Protein AF-A0A0N0PFT3-F1 (afdb_monomer_lite)

Organism: Papilio machaon (NCBI:txid76193)

pLDDT: mean 75.73, std 15.2, range [27.17, 92.19]

Sequence (166 aa):
MCEVKPHLAVVDYGLSVLEAACPVEWRAARRRLCCVALGPRGVALEELRALAREAPDRLRYAYVYTHAQPDFVRALANGSGIDISEMEHRIVVIWRREPTRIQYEWLNETWPTCTSDGYESAHYQQRLNDTKRALDNLIKRLLKPTEMMAYETHVQVYDVFPFITY

InterPro domains:
  IPR060272 DnaJ homolog subfamily C member 16, thioredoxin-like domain 3 [PF26968] (16-149)

Radius of gyration: 16.35 Å; chains: 1; bounding box: 49×45×38 Å

Foldseek 3Di:
DPPPPQLEAEDAQPDDPCRRWADADQQLLLWAKEKEWEADPDFCPVVQSVCSVVDDPSYGYYYYYCVGCVLVLVQVCVFVVHDSVVRHQKIKMWTHNDSFKIFIATQPQGQDGDDPDVVCPVVNVVSNVVSVVSVVVVVVQSSNSPDGGPTMGTRPPPPPPPPPDD

Structure (mmCIF, N/CA/C/O backbone):
data_AF-A0A0N0PFT3-F1
#
_entry.id   AF-A0A0N0PFT3-F1
#
loop_
_atom_site.group_PDB
_atom_site.id
_atom_site.type_symbol
_atom_site.label_atom_id
_atom_site.label_alt_id
_atom_site.label_comp_id
_atom_site.label_asym_id
_atom_site.label_entity_id
_atom_site.label_seq_id
_atom_site.pdbx_PDB_ins_code
_atom_site.Cartn_x
_atom_site.Cartn_y
_atom_site.Cartn_z
_atom_site.occupancy
_atom_site.B_iso_or_equiv
_atom_site.auth_seq_id
_atom_site.auth_comp_id
_atom_site.auth_asym_id
_atom_site.auth_atom_id
_atom_site.pdbx_PDB_model_num
ATOM 1 N N . MET A 1 1 ? 9.366 -19.527 21.390 1.00 29.66 1 MET A N 1
ATOM 2 C CA . MET A 1 1 ? 8.679 -19.719 20.097 1.00 29.66 1 MET A CA 1
ATOM 3 C C . MET A 1 1 ? 8.616 -18.367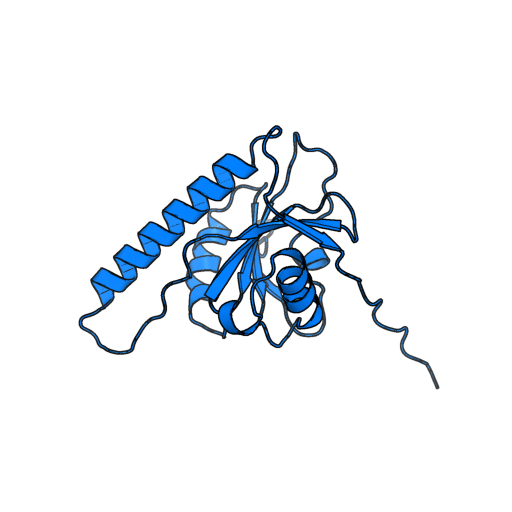 19.415 1.00 29.66 1 MET A C 1
ATOM 5 O O . MET A 1 1 ? 7.831 -17.530 19.833 1.00 29.66 1 MET A O 1
ATOM 9 N N . CYS A 1 2 ? 9.510 -18.105 18.462 1.00 27.17 2 CYS A N 1
ATOM 10 C CA . CYS A 1 2 ? 9.421 -16.905 17.636 1.00 27.17 2 CYS A CA 1
ATOM 11 C C . CYS A 1 2 ? 8.345 -17.182 16.593 1.00 27.17 2 CYS A C 1
ATOM 13 O O . CYS A 1 2 ? 8.569 -17.949 15.662 1.00 27.17 2 CYS A O 1
ATOM 15 N N . GLU A 1 3 ? 7.152 -16.644 16.811 1.00 28.05 3 GLU A N 1
ATOM 16 C CA . GLU A 1 3 ? 6.099 -16.646 15.808 1.00 28.05 3 GLU A CA 1
ATOM 17 C C . GLU A 1 3 ? 6.629 -15.839 14.619 1.00 28.05 3 GLU A C 1
ATOM 19 O O . GLU A 1 3 ? 6.774 -14.618 14.689 1.00 28.05 3 GLU A O 1
ATOM 24 N N . VAL A 1 4 ? 7.039 -16.540 13.561 1.00 37.88 4 VAL A N 1
ATOM 25 C CA . VAL A 1 4 ? 7.477 -15.923 12.311 1.00 37.88 4 VAL A CA 1
ATOM 26 C C . VAL A 1 4 ? 6.223 -15.320 11.692 1.00 37.88 4 VAL A C 1
ATOM 28 O O . VAL A 1 4 ? 5.527 -15.975 10.921 1.00 37.88 4 VAL A O 1
ATOM 31 N N . LYS A 1 5 ? 5.880 -14.089 12.088 1.00 44.16 5 LYS A N 1
ATOM 32 C CA . LYS A 1 5 ? 4.832 -13.323 11.416 1.00 44.16 5 LYS A CA 1
ATOM 33 C C . LYS A 1 5 ? 5.206 -13.299 9.930 1.00 44.16 5 LYS A C 1
ATOM 35 O O . LYS A 1 5 ? 6.316 -12.873 9.602 1.00 44.16 5 LYS A O 1
ATOM 40 N N . PRO A 1 6 ? 4.334 -13.733 9.008 1.00 52.66 6 PRO A N 1
ATOM 41 C CA . PRO A 1 6 ? 4.523 -13.408 7.607 1.00 52.66 6 PRO A CA 1
ATOM 42 C C . PRO A 1 6 ? 4.322 -11.896 7.497 1.00 52.66 6 PRO A C 1
ATOM 44 O O . PRO A 1 6 ? 3.205 -11.394 7.425 1.00 52.66 6 PRO A O 1
ATOM 47 N N . HIS A 1 7 ? 5.421 -11.153 7.608 1.00 65.06 7 HIS A N 1
ATOM 48 C CA . HIS A 1 7 ? 5.408 -9.695 7.648 1.00 65.06 7 HIS A CA 1
ATOM 49 C C . HIS A 1 7 ? 4.838 -9.093 6.350 1.00 65.06 7 HIS A C 1
ATOM 51 O O . HIS A 1 7 ? 4.262 -8.005 6.371 1.00 65.06 7 HIS A O 1
ATOM 57 N N . LEU A 1 8 ? 4.959 -9.828 5.238 1.00 74.00 8 LEU A N 1
ATOM 58 C CA . LEU A 1 8 ? 4.400 -9.491 3.936 1.00 74.00 8 LEU A CA 1
ATOM 59 C C . LEU A 1 8 ? 3.340 -10.521 3.529 1.00 74.00 8 LEU A C 1
ATOM 61 O O . LEU A 1 8 ? 3.655 -11.704 3.386 1.00 74.00 8 LEU A O 1
ATOM 65 N N . ALA A 1 9 ? 2.117 -10.062 3.268 1.00 76.00 9 ALA A N 1
ATOM 66 C CA . ALA A 1 9 ? 1.086 -10.876 2.630 1.00 76.00 9 ALA A CA 1
ATOM 67 C C . ALA A 1 9 ? 1.238 -10.802 1.102 1.00 76.00 9 ALA A C 1
ATOM 69 O O . ALA A 1 9 ? 1.091 -9.732 0.516 1.00 76.00 9 ALA A O 1
ATOM 70 N N . VAL A 1 10 ? 1.533 -11.922 0.443 1.00 73.75 10 VAL A N 1
ATOM 71 C CA . VAL A 1 10 ? 1.486 -12.008 -1.025 1.00 73.75 10 VAL A CA 1
ATOM 72 C C . VAL A 1 10 ? 0.139 -12.599 -1.400 1.00 73.75 10 VAL A C 1
ATOM 74 O O . VAL A 1 10 ? -0.159 -13.726 -1.012 1.00 73.75 10 VAL A O 1
ATOM 77 N N . VAL A 1 11 ? -0.683 -11.820 -2.094 1.00 69.25 11 VAL A N 1
ATOM 78 C CA . VAL A 1 11 ? -2.070 -12.185 -2.383 1.00 69.25 11 VAL A CA 1
ATOM 79 C C . VAL A 1 11 ? -2.188 -12.721 -3.806 1.00 69.25 11 VAL A C 1
ATOM 81 O O . VAL A 1 11 ? -1.719 -12.086 -4.752 1.00 69.25 11 VAL A O 1
ATOM 84 N N . ASP A 1 12 ? -2.827 -13.884 -3.927 1.00 63.16 12 ASP A N 1
ATOM 85 C CA . ASP A 1 12 ? -3.082 -14.617 -5.173 1.00 63.16 12 ASP A CA 1
ATOM 86 C C . ASP A 1 12 ? -4.597 -14.922 -5.322 1.00 63.16 12 ASP A C 1
ATOM 88 O O . ASP A 1 12 ? -5.398 -14.482 -4.492 1.00 63.16 12 ASP A O 1
ATOM 92 N N . TYR A 1 13 ? -4.999 -15.668 -6.358 1.00 52.78 13 TYR A N 1
ATOM 93 C CA . TYR A 1 13 ? -6.372 -15.947 -6.830 1.00 52.78 13 TYR A CA 1
ATOM 94 C C . TYR A 1 13 ? -7.390 -16.560 -5.831 1.00 52.78 13 TYR A C 1
ATOM 96 O O . TYR A 1 13 ? -8.470 -16.970 -6.246 1.00 52.78 13 TYR A O 1
ATOM 104 N N . GLY A 1 14 ? -7.114 -16.631 -4.526 1.00 48.72 14 GLY A N 1
ATOM 105 C CA . GLY A 1 14 ? -7.998 -17.295 -3.552 1.00 48.72 14 GLY A CA 1
ATOM 106 C C . GLY A 1 14 ? -8.147 -16.620 -2.190 1.00 48.72 14 GLY A C 1
ATOM 107 O O . GLY A 1 14 ? -8.882 -17.135 -1.354 1.00 48.72 14 GLY A O 1
ATOM 108 N N . LEU A 1 15 ? -7.471 -15.494 -1.935 1.00 57.81 15 LEU A N 1
ATOM 109 C CA . LEU A 1 15 ? -7.566 -14.785 -0.657 1.00 57.81 15 LEU A CA 1
ATOM 110 C C . LEU A 1 15 ? -7.810 -13.297 -0.902 1.00 57.81 15 LEU A C 1
ATOM 112 O O . LEU A 1 15 ? -7.082 -12.666 -1.660 1.00 57.81 15 LEU A O 1
ATOM 116 N N . SER A 1 16 ? -8.817 -12.717 -0.252 1.00 66.25 16 SER A N 1
ATOM 117 C CA . SER A 1 16 ? -9.063 -11.277 -0.346 1.00 66.25 16 SER A CA 1
ATOM 118 C C . SER A 1 16 ? -7.896 -10.505 0.271 1.00 66.25 16 SER A C 1
ATOM 120 O O . SER A 1 16 ? -7.513 -10.759 1.415 1.00 66.25 16 SER A O 1
ATOM 122 N N . VAL A 1 17 ? -7.360 -9.510 -0.449 1.00 67.31 17 VAL A N 1
ATOM 123 C CA . VAL A 1 17 ? -6.320 -8.589 0.061 1.00 67.31 17 VAL A CA 1
ATOM 124 C C . VAL A 1 17 ? -6.739 -7.986 1.399 1.00 67.31 17 VAL A C 1
ATOM 126 O O . VAL A 1 17 ? -5.930 -7.826 2.314 1.00 67.31 17 VAL A O 1
ATOM 129 N N . LEU A 1 18 ? -8.032 -7.690 1.529 1.00 68.62 18 LEU A N 1
ATOM 130 C CA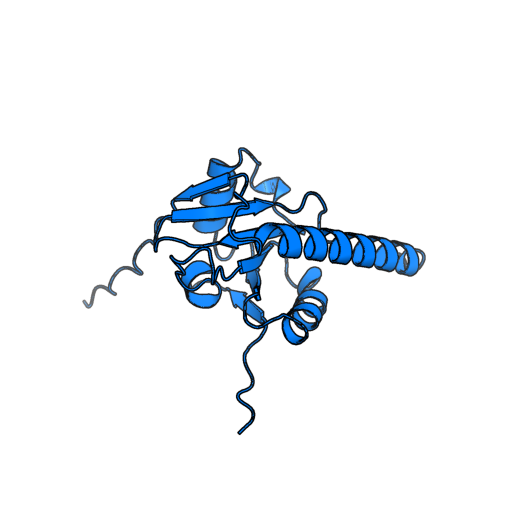 . LEU A 1 18 ? -8.595 -7.089 2.724 1.00 68.62 18 LEU A CA 1
ATOM 131 C C . LEU A 1 18 ? -8.594 -8.053 3.908 1.00 68.62 18 LEU A C 1
ATOM 133 O O . LEU A 1 18 ? -8.376 -7.618 5.031 1.00 68.62 18 LEU A O 1
ATOM 137 N N . GLU A 1 19 ? -8.811 -9.345 3.691 1.00 68.31 19 GLU A N 1
ATOM 138 C CA . GLU A 1 19 ? -8.797 -10.346 4.764 1.00 68.31 19 GLU A CA 1
ATOM 139 C C . GLU A 1 19 ? -7.377 -10.789 5.116 1.00 68.31 19 GLU A C 1
ATOM 141 O O . GLU A 1 19 ? -7.049 -10.931 6.294 1.00 68.31 19 GLU A O 1
ATOM 146 N N . ALA A 1 20 ? -6.511 -10.918 4.108 1.00 68.25 20 ALA A N 1
ATOM 147 C CA . ALA A 1 20 ? -5.114 -11.299 4.274 1.00 68.25 20 ALA A CA 1
ATOM 148 C C . ALA A 1 20 ? -4.300 -10.232 5.015 1.00 68.25 20 ALA A C 1
ATOM 150 O O . ALA A 1 20 ? -3.528 -10.531 5.929 1.00 68.25 20 ALA A O 1
ATOM 151 N N . ALA A 1 21 ? -4.443 -8.975 4.589 1.00 68.19 21 ALA A N 1
ATOM 152 C CA . ALA A 1 21 ? -3.536 -7.904 4.974 1.00 68.19 21 ALA A CA 1
ATOM 153 C C . ALA A 1 21 ? -4.173 -6.884 5.921 1.00 68.19 21 ALA A C 1
ATOM 155 O O . ALA A 1 21 ? -3.472 -6.357 6.788 1.00 68.19 21 ALA A O 1
ATOM 156 N N . CYS A 1 22 ? -5.482 -6.630 5.800 1.00 75.00 22 CYS A N 1
ATOM 157 C CA . CYS A 1 22 ? -6.143 -5.472 6.408 1.00 75.00 22 CYS A CA 1
ATOM 158 C C . CYS A 1 22 ? -7.268 -5.820 7.381 1.00 75.00 22 CYS A C 1
ATOM 160 O O . CYS A 1 22 ? -8.449 -5.736 7.023 1.00 75.00 22 CYS A O 1
ATOM 162 N N . PRO A 1 23 ? -6.937 -6.131 8.650 1.00 75.44 23 PRO A N 1
ATOM 163 C CA . PRO A 1 23 ? -7.963 -6.344 9.656 1.00 75.44 23 PRO A CA 1
ATOM 164 C C . PRO A 1 23 ? -8.815 -5.082 9.822 1.00 75.44 23 PRO A C 1
ATOM 166 O O . PRO A 1 23 ? -8.309 -3.959 9.763 1.00 75.44 23 PRO A O 1
ATOM 169 N N . VAL A 1 24 ? -10.111 -5.284 10.051 1.00 77.56 24 VAL A N 1
ATOM 170 C CA . VAL A 1 24 ? -11.043 -4.195 10.351 1.00 77.56 24 VAL A CA 1
ATOM 171 C C . VAL A 1 24 ? -10.640 -3.564 11.684 1.00 77.56 24 VAL A C 1
ATOM 173 O O . VAL A 1 24 ? -10.559 -4.248 12.703 1.00 77.56 24 VAL A O 1
ATOM 176 N N . GLU A 1 25 ? -10.380 -2.258 11.685 1.00 77.69 25 GLU A N 1
ATOM 177 C CA . GLU A 1 25 ? -10.018 -1.503 12.885 1.00 77.69 25 GLU A CA 1
ATOM 178 C C . GLU A 1 25 ? -10.808 -0.195 12.925 1.00 77.69 25 GLU A C 1
ATOM 180 O O . GLU A 1 25 ? -10.423 0.820 12.338 1.00 77.69 25 GLU A O 1
ATOM 185 N N . TRP A 1 26 ? -11.921 -0.227 13.656 1.00 67.75 26 TRP A N 1
ATOM 186 C CA . TRP A 1 26 ? -12.830 0.908 13.820 1.00 67.75 26 TRP A CA 1
ATOM 187 C C . TRP A 1 26 ? -12.200 2.071 14.604 1.00 67.75 26 TRP A C 1
ATOM 189 O O . TRP A 1 26 ? -12.520 3.240 14.384 1.00 67.75 26 TRP A O 1
ATOM 199 N N . ARG A 1 27 ? -11.288 1.782 15.545 1.00 71.75 27 ARG A N 1
ATOM 200 C CA . ARG A 1 27 ? -10.739 2.805 16.445 1.00 71.75 27 ARG A CA 1
ATOM 201 C C . ARG A 1 27 ? -9.615 3.584 15.766 1.00 71.75 27 ARG A C 1
ATOM 203 O O . ARG A 1 27 ? -8.486 3.109 15.692 1.00 71.75 27 ARG A O 1
ATOM 210 N N . ALA A 1 28 ? -9.876 4.843 15.407 1.00 71.25 28 ALA A N 1
ATOM 211 C CA . ALA A 1 28 ? -8.865 5.753 14.850 1.00 71.25 28 ALA A CA 1
ATOM 212 C C . ALA A 1 28 ? -7.612 5.900 15.743 1.00 71.25 28 ALA A C 1
ATOM 214 O O . ALA A 1 28 ? -6.490 5.954 15.245 1.00 71.25 28 ALA A O 1
ATOM 215 N N . ALA A 1 29 ? -7.772 5.867 17.073 1.00 72.56 29 ALA A N 1
ATOM 216 C CA . ALA A 1 29 ? -6.652 5.903 18.022 1.00 72.56 29 ALA A CA 1
ATOM 217 C C . ALA A 1 29 ? -5.715 4.679 17.929 1.00 72.56 29 ALA A C 1
ATOM 219 O O . ALA A 1 29 ? -4.552 4.757 18.318 1.00 72.56 29 ALA A O 1
ATOM 220 N N . ARG A 1 30 ? -6.210 3.547 17.410 1.00 76.75 30 ARG A N 1
ATOM 221 C CA . ARG A 1 30 ? -5.447 2.309 17.184 1.00 76.75 30 ARG A CA 1
ATOM 222 C C . ARG A 1 30 ? -5.321 1.969 15.703 1.00 76.75 30 ARG A C 1
ATOM 224 O O . ARG A 1 30 ? -5.018 0.826 15.380 1.00 76.75 30 ARG A O 1
ATOM 231 N N . ARG A 1 31 ? -5.512 2.959 14.822 1.00 80.81 31 ARG A N 1
ATOM 232 C CA . ARG A 1 31 ? -5.503 2.796 13.365 1.00 80.81 31 ARG A CA 1
ATOM 233 C C . ARG A 1 31 ? -4.349 1.902 12.927 1.00 80.81 31 ARG A C 1
ATOM 235 O O . ARG A 1 31 ? -3.190 2.198 13.246 1.00 80.81 31 ARG A O 1
ATOM 242 N N . ARG A 1 32 ? -4.709 0.817 12.240 1.00 85.94 32 ARG A N 1
ATOM 243 C CA . ARG A 1 32 ? -3.800 -0.118 11.584 1.00 85.94 32 ARG A CA 1
ATOM 244 C C . ARG A 1 32 ? -3.855 0.157 10.091 1.00 85.94 32 ARG A C 1
ATOM 246 O O . ARG A 1 32 ? -4.945 0.216 9.525 1.00 85.94 32 ARG A O 1
ATOM 253 N N . LEU A 1 33 ? -2.697 0.372 9.490 1.00 88.06 33 LEU A N 1
ATOM 254 C CA . LEU A 1 33 ? -2.567 0.657 8.068 1.00 88.06 33 LEU A CA 1
ATOM 255 C C . LEU A 1 33 ? -2.055 -0.575 7.333 1.00 88.06 33 LEU A C 1
ATOM 257 O O . LEU A 1 33 ? -1.285 -1.365 7.884 1.00 88.06 33 LEU A O 1
ATOM 261 N N . CYS A 1 34 ? -2.440 -0.684 6.070 1.00 88.62 34 CYS A N 1
ATOM 262 C CA . CYS A 1 34 ? -1.846 -1.622 5.136 1.00 88.62 34 CYS A CA 1
ATOM 263 C C . CYS A 1 34 ? -1.216 -0.878 3.979 1.00 88.62 34 CYS A C 1
ATOM 265 O O . CYS A 1 34 ? -1.903 -0.124 3.299 1.00 88.62 34 CYS A O 1
ATOM 267 N N . CYS A 1 35 ? 0.048 -1.141 3.703 1.00 89.50 35 CYS A N 1
ATOM 268 C CA . CYS A 1 35 ? 0.682 -0.725 2.466 1.00 89.50 35 CYS A CA 1
ATOM 269 C C . CYS A 1 35 ? 0.566 -1.858 1.459 1.00 89.50 35 CYS A C 1
ATOM 271 O O . CYS A 1 35 ? 1.113 -2.935 1.678 1.00 89.50 35 CYS A O 1
ATOM 273 N N . VAL A 1 36 ? -0.146 -1.617 0.367 1.00 88.56 36 VAL A N 1
ATOM 274 C CA . VAL A 1 36 ? -0.346 -2.581 -0.708 1.00 88.56 36 VAL A CA 1
ATOM 275 C C . VAL A 1 36 ? 0.386 -2.081 -1.944 1.00 88.56 36 VAL A C 1
ATOM 277 O O . VAL A 1 36 ? 0.067 -1.012 -2.457 1.00 88.56 36 VAL A O 1
ATOM 280 N N . ALA A 1 37 ? 1.372 -2.836 -2.420 1.00 87.81 37 ALA A N 1
ATOM 281 C CA . ALA A 1 37 ? 1.991 -2.575 -3.715 1.00 87.81 37 ALA A CA 1
ATOM 282 C C . ALA A 1 37 ? 1.305 -3.405 -4.803 1.00 87.81 37 ALA A C 1
ATOM 284 O O . ALA A 1 37 ? 1.077 -4.606 -4.626 1.00 87.81 37 ALA A O 1
ATOM 285 N N . LEU A 1 38 ? 0.999 -2.751 -5.921 1.00 85.38 38 LEU A N 1
ATOM 286 C CA . LEU A 1 38 ? 0.410 -3.350 -7.111 1.00 85.38 38 LEU A CA 1
ATOM 287 C C . LEU A 1 38 ? 1.495 -3.504 -8.177 1.00 85.38 38 LEU A C 1
ATOM 289 O O . LEU A 1 38 ? 2.216 -2.551 -8.468 1.00 85.38 38 LEU A O 1
ATOM 293 N N . GLY A 1 39 ? 1.622 -4.679 -8.791 1.00 79.50 39 GLY A N 1
ATOM 294 C CA . GLY A 1 39 ? 2.522 -4.824 -9.935 1.00 79.50 39 GLY A CA 1
ATOM 295 C C . GLY A 1 39 ? 2.786 -6.258 -10.395 1.00 79.50 39 GLY A C 1
ATOM 296 O O . GLY A 1 39 ? 2.195 -7.206 -9.869 1.00 79.50 3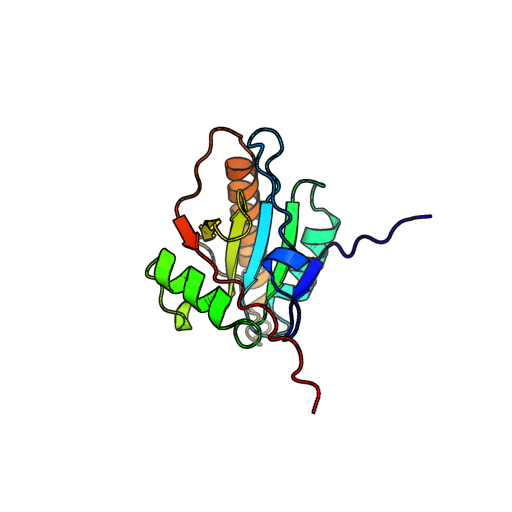9 GLY A O 1
ATOM 297 N N . PRO A 1 40 ? 3.681 -6.416 -11.387 1.00 71.94 40 PRO A N 1
ATOM 298 C CA . PRO A 1 40 ? 4.163 -7.708 -11.857 1.00 71.94 40 PRO A CA 1
ATOM 299 C C . PRO A 1 40 ? 5.278 -8.272 -10.965 1.00 71.94 40 PRO A C 1
ATOM 301 O O . PRO A 1 40 ? 6.060 -7.539 -10.346 1.00 71.94 40 PRO A O 1
ATOM 304 N N . ARG A 1 41 ? 5.370 -9.608 -10.923 1.00 66.12 41 ARG A N 1
ATOM 305 C CA . ARG A 1 41 ? 6.286 -10.362 -10.053 1.00 66.12 41 ARG A CA 1
ATOM 306 C C . ARG A 1 41 ? 7.730 -9.874 -10.178 1.00 66.12 41 ARG A C 1
ATOM 308 O O . ARG A 1 41 ? 8.279 -9.827 -11.269 1.00 66.12 41 ARG A O 1
ATOM 315 N N . GLY A 1 42 ? 8.362 -9.606 -9.035 1.00 64.44 42 GLY A N 1
ATOM 316 C CA . GLY A 1 42 ? 9.817 -9.457 -8.922 1.00 64.44 42 GLY A CA 1
ATOM 317 C C . GLY A 1 42 ? 10.340 -8.035 -8.724 1.00 64.44 42 GLY A C 1
ATOM 318 O O . GLY A 1 42 ? 11.374 -7.891 -8.086 1.00 64.44 42 GLY A O 1
ATOM 319 N N . VAL A 1 43 ? 9.634 -6.988 -9.163 1.00 64.81 43 VAL A N 1
ATOM 320 C CA . VAL A 1 43 ? 10.207 -5.623 -9.141 1.00 64.81 43 VAL A CA 1
ATOM 321 C C . VAL A 1 43 ? 10.221 -5.005 -7.736 1.00 64.81 43 VAL A C 1
ATOM 323 O O . VAL A 1 43 ? 11.223 -4.442 -7.310 1.00 64.81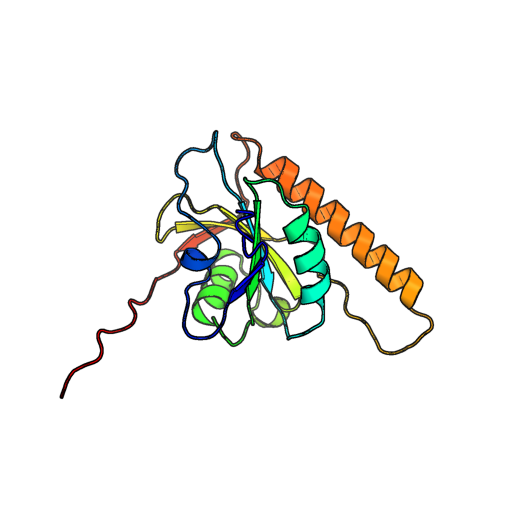 43 VAL A O 1
ATOM 326 N N . ALA A 1 44 ? 9.126 -5.140 -6.986 1.00 73.19 44 ALA A N 1
ATOM 327 C CA . ALA A 1 44 ? 8.979 -4.504 -5.671 1.00 73.19 44 ALA A CA 1
ATOM 328 C C . ALA A 1 44 ? 9.000 -5.490 -4.495 1.00 73.19 44 ALA A C 1
ATOM 330 O O . ALA A 1 44 ? 9.032 -5.084 -3.337 1.00 73.19 44 ALA A O 1
ATOM 331 N N . LEU A 1 45 ? 8.959 -6.797 -4.773 1.00 78.44 45 LEU A N 1
ATOM 332 C CA . LEU A 1 45 ? 8.629 -7.803 -3.766 1.00 78.44 45 LEU A CA 1
ATOM 333 C C . LEU A 1 45 ? 9.709 -7.954 -2.686 1.00 78.44 45 LEU A C 1
ATOM 335 O O . LEU A 1 45 ? 9.374 -7.981 -1.505 1.00 78.44 45 LEU A O 1
ATOM 339 N N . GLU A 1 46 ? 10.985 -8.058 -3.068 1.00 79.19 46 GLU A N 1
ATOM 340 C CA . GLU A 1 46 ? 12.083 -8.245 -2.104 1.00 79.19 46 GLU A CA 1
ATOM 341 C C . GLU A 1 46 ? 12.270 -7.022 -1.204 1.00 79.19 46 GLU A C 1
ATOM 343 O O . GLU A 1 46 ? 12.412 -7.138 0.012 1.00 79.19 46 GLU A O 1
ATOM 348 N N . GLU A 1 47 ? 12.172 -5.831 -1.781 1.00 82.25 47 GLU A N 1
ATOM 349 C CA . GLU A 1 47 ? 12.257 -4.588 -1.027 1.00 82.25 47 GLU A CA 1
ATOM 350 C C . GLU A 1 47 ? 11.052 -4.393 -0.098 1.00 82.25 47 GLU A C 1
ATOM 352 O O . GLU A 1 47 ? 11.217 -3.986 1.053 1.00 82.25 47 GLU A O 1
ATOM 357 N N . LEU A 1 48 ? 9.841 -4.752 -0.544 1.00 82.50 48 LEU A N 1
ATOM 358 C CA . LEU A 1 48 ? 8.674 -4.785 0.337 1.00 82.50 48 LEU A CA 1
ATOM 359 C C . LEU A 1 48 ? 8.855 -5.793 1.471 1.00 82.50 48 LEU A C 1
ATOM 361 O O . LEU A 1 48 ? 8.441 -5.506 2.589 1.00 82.50 48 LEU A O 1
ATOM 365 N N . ARG A 1 49 ? 9.475 -6.957 1.227 1.00 83.75 49 ARG A N 1
ATOM 366 C CA . ARG A 1 49 ? 9.784 -7.921 2.299 1.00 83.75 49 ARG A CA 1
ATOM 367 C C . ARG A 1 49 ? 10.725 -7.317 3.332 1.00 83.75 49 ARG A C 1
ATOM 369 O O . ARG A 1 49 ? 10.518 -7.550 4.521 1.00 83.75 49 ARG A O 1
ATOM 376 N N . ALA A 1 50 ? 11.732 -6.561 2.899 1.00 84.69 50 ALA A N 1
ATOM 377 C CA . ALA A 1 50 ? 12.634 -5.861 3.808 1.00 84.69 50 ALA A CA 1
ATOM 378 C C . ALA A 1 50 ? 11.872 -4.826 4.653 1.00 84.69 50 ALA A C 1
ATOM 380 O O . ALA A 1 50 ? 11.915 -4.893 5.880 1.00 84.69 50 ALA A O 1
ATOM 381 N N . LEU A 1 51 ? 11.074 -3.962 4.012 1.00 85.69 51 LEU A N 1
ATOM 382 C CA . LEU A 1 51 ? 10.233 -2.975 4.704 1.00 85.69 51 LEU A CA 1
ATOM 383 C C . LEU A 1 51 ? 9.241 -3.621 5.675 1.00 85.69 51 LEU A C 1
ATOM 385 O O . LEU A 1 51 ? 8.991 -3.106 6.761 1.00 85.69 51 LEU A O 1
ATOM 389 N N . ALA A 1 52 ? 8.689 -4.769 5.298 1.00 85.88 52 ALA A N 1
ATOM 390 C CA . ALA A 1 52 ? 7.738 -5.503 6.107 1.00 85.88 52 ALA A CA 1
ATOM 391 C C . ALA A 1 52 ? 8.352 -6.038 7.408 1.00 85.88 52 ALA A C 1
ATOM 393 O O . ALA A 1 52 ? 7.692 -6.033 8.449 1.00 85.88 52 ALA A O 1
ATOM 394 N N . ARG A 1 53 ? 9.611 -6.490 7.365 1.00 83.94 53 ARG A N 1
ATOM 395 C CA . ARG A 1 53 ? 10.331 -6.981 8.553 1.00 83.94 53 ARG A CA 1
ATOM 396 C C . ARG A 1 53 ? 10.574 -5.876 9.575 1.00 83.94 53 ARG A C 1
ATOM 398 O O . ARG A 1 53 ? 10.505 -6.138 10.770 1.00 83.94 53 ARG A O 1
ATOM 405 N N . GLU A 1 54 ? 10.826 -4.661 9.103 1.00 84.81 54 GLU A N 1
ATOM 406 C CA . GLU A 1 54 ? 11.070 -3.481 9.941 1.00 84.81 54 GLU A CA 1
ATOM 407 C C . GLU A 1 54 ? 9.780 -2.717 10.285 1.00 84.81 54 GLU A C 1
ATOM 409 O O . GLU A 1 54 ? 9.809 -1.707 10.991 1.00 84.81 54 GLU A O 1
ATOM 414 N N . ALA A 1 55 ? 8.631 -3.191 9.798 1.00 83.31 55 ALA A N 1
ATOM 415 C CA . ALA A 1 55 ? 7.357 -2.520 9.975 1.00 83.31 55 ALA A CA 1
ATOM 416 C C . ALA A 1 55 ? 6.921 -2.504 11.452 1.00 83.31 55 ALA A C 1
ATOM 418 O O . ALA A 1 55 ? 7.003 -3.528 12.139 1.00 83.31 55 ALA A O 1
ATOM 419 N N . PRO A 1 56 ? 6.371 -1.381 11.948 1.00 84.06 56 PRO A N 1
ATOM 420 C CA . PRO A 1 56 ? 5.738 -1.356 13.260 1.00 84.06 56 PRO A CA 1
ATOM 421 C C . PRO A 1 56 ? 4.484 -2.242 13.269 1.00 84.06 56 PRO A C 1
ATOM 423 O O . PRO A 1 56 ? 3.811 -2.377 12.255 1.00 84.06 56 PRO A O 1
ATOM 426 N N . ASP A 1 57 ? 4.071 -2.751 14.435 1.00 82.44 57 ASP A N 1
ATOM 427 C CA . ASP A 1 57 ? 2.900 -3.648 14.568 1.00 82.44 57 ASP A CA 1
ATOM 428 C C . ASP A 1 57 ? 1.577 -3.082 14.009 1.00 82.44 57 ASP A C 1
ATOM 430 O O . ASP A 1 57 ? 0.637 -3.822 13.708 1.00 82.44 57 ASP A O 1
ATOM 434 N N . ARG A 1 58 ? 1.485 -1.752 13.898 1.00 85.38 58 ARG A N 1
ATOM 435 C CA . ARG A 1 58 ? 0.328 -1.027 13.354 1.00 85.38 58 ARG A CA 1
ATOM 436 C C . ARG A 1 58 ? 0.360 -0.890 11.830 1.00 85.38 58 ARG A C 1
ATOM 438 O O . ARG A 1 58 ? -0.560 -0.297 11.272 1.00 85.38 58 ARG A O 1
ATOM 445 N N . LEU A 1 59 ? 1.391 -1.403 11.172 1.00 87.38 59 LEU A N 1
ATOM 446 C CA . LEU A 1 59 ? 1.579 -1.355 9.733 1.00 87.38 59 LEU A CA 1
ATOM 447 C C . LEU A 1 59 ? 1.792 -2.769 9.201 1.00 87.38 59 LEU A C 1
ATOM 449 O O . LEU A 1 59 ? 2.618 -3.523 9.707 1.00 87.38 59 LEU A O 1
ATOM 453 N N . ARG A 1 60 ? 1.055 -3.123 8.155 1.00 88.12 60 ARG A N 1
ATOM 454 C CA . ARG A 1 60 ? 1.243 -4.376 7.425 1.00 88.12 60 ARG A CA 1
ATOM 455 C C . ARG A 1 60 ? 1.562 -4.073 5.980 1.00 88.12 60 ARG A C 1
ATOM 457 O O . ARG A 1 60 ? 1.025 -3.121 5.422 1.00 88.12 60 ARG A O 1
ATOM 464 N N . TYR A 1 61 ? 2.405 -4.893 5.376 1.00 87.38 61 TYR A N 1
ATOM 465 C CA . TYR A 1 61 ? 2.669 -4.804 3.951 1.00 87.38 61 TYR A CA 1
ATOM 466 C C . TYR A 1 61 ? 1.975 -5.951 3.236 1.00 87.38 61 TYR A C 1
ATOM 468 O O . TYR A 1 61 ? 1.910 -7.078 3.736 1.00 87.38 61 TYR A O 1
ATOM 476 N N . ALA A 1 62 ? 1.480 -5.663 2.043 1.00 86.94 62 ALA A N 1
ATOM 477 C CA . ALA A 1 62 ? 0.975 -6.655 1.128 1.00 86.94 62 ALA A CA 1
ATOM 478 C C . ALA A 1 62 ? 1.428 -6.357 -0.291 1.00 86.94 62 ALA A C 1
ATOM 480 O O . ALA A 1 62 ? 1.678 -5.214 -0.676 1.00 86.94 62 ALA A O 1
ATOM 481 N N . TYR A 1 63 ? 1.517 -7.417 -1.069 1.00 85.19 63 TYR A N 1
ATOM 482 C CA . TYR A 1 63 ? 1.815 -7.352 -2.478 1.00 85.19 63 TYR A CA 1
ATOM 483 C C . TYR A 1 63 ? 0.707 -8.070 -3.235 1.00 85.19 63 TYR A C 1
ATOM 485 O O . TYR A 1 63 ? 0.361 -9.206 -2.898 1.00 85.19 63 TYR A O 1
ATOM 493 N N . VAL A 1 64 ? 0.150 -7.399 -4.238 1.00 83.88 64 VAL A N 1
ATOM 494 C CA . VAL A 1 64 ? -0.988 -7.898 -5.006 1.00 83.88 64 VAL A CA 1
ATOM 495 C C . VAL A 1 64 ? -0.633 -7.863 -6.476 1.00 83.88 64 VAL A C 1
ATOM 497 O O . VAL A 1 64 ? -0.272 -6.824 -7.032 1.00 83.88 64 VAL A O 1
ATOM 500 N N . TYR A 1 65 ? -0.783 -9.016 -7.113 1.00 80.69 65 TYR A N 1
ATOM 501 C CA . TYR A 1 65 ? -0.725 -9.094 -8.557 1.00 80.69 65 TYR A CA 1
ATOM 502 C C . TYR A 1 65 ? -1.994 -8.482 -9.143 1.00 80.69 65 TYR A C 1
ATOM 504 O O . TYR A 1 65 ? -3.102 -8.906 -8.815 1.00 80.69 65 TYR A O 1
ATOM 512 N N . THR A 1 66 ? -1.838 -7.503 -10.033 1.00 79.00 66 THR A N 1
ATOM 513 C CA . THR A 1 66 ? -2.965 -6.790 -10.660 1.00 79.00 66 THR A CA 1
ATOM 514 C C . THR A 1 66 ? -3.949 -7.740 -11.351 1.00 79.00 66 THR A C 1
ATOM 516 O O . THR A 1 66 ? -5.157 -7.532 -11.284 1.00 79.00 66 THR A O 1
ATOM 519 N N . HIS A 1 67 ? -3.447 -8.831 -11.937 1.00 78.25 67 HIS A N 1
ATOM 520 C CA . HIS A 1 67 ? -4.254 -9.874 -12.576 1.00 78.25 67 HIS A CA 1
ATOM 521 C C . HIS A 1 67 ? -4.958 -10.829 -11.599 1.00 78.25 67 HIS A C 1
ATOM 523 O O . HIS A 1 67 ? -5.958 -11.437 -11.976 1.00 78.25 67 HIS A O 1
ATOM 529 N N . ALA A 1 68 ? -4.453 -10.981 -10.370 1.00 75.19 68 ALA A N 1
ATOM 530 C CA . ALA A 1 68 ? -4.992 -11.933 -9.397 1.00 75.19 68 ALA A CA 1
ATOM 531 C C . ALA A 1 68 ? -6.235 -11.404 -8.668 1.00 75.19 68 ALA A C 1
ATOM 533 O O . ALA A 1 68 ? -7.050 -12.187 -8.188 1.00 75.19 68 ALA A O 1
ATOM 534 N N . GLN A 1 69 ? -6.378 -10.079 -8.565 1.00 76.62 69 GLN A N 1
ATOM 535 C CA . GLN A 1 69 ? -7.468 -9.418 -7.839 1.00 76.62 69 GLN A CA 1
ATOM 536 C C . GLN A 1 69 ? -8.067 -8.261 -8.668 1.00 76.62 69 GLN A C 1
ATOM 538 O O . GLN A 1 69 ? -8.002 -7.099 -8.253 1.00 76.62 69 GLN A O 1
ATOM 543 N N . PRO A 1 70 ? -8.651 -8.544 -9.849 1.00 78.75 70 PRO A N 1
ATOM 544 C CA . PRO A 1 70 ? -9.120 -7.507 -10.769 1.00 78.75 70 PRO A CA 1
ATOM 545 C C . PRO A 1 70 ? -10.254 -6.654 -10.184 1.00 78.75 70 PRO A C 1
ATOM 547 O O . PRO A 1 70 ? -10.296 -5.451 -10.433 1.00 78.75 70 PRO A O 1
ATOM 550 N N . ASP A 1 71 ? -11.141 -7.235 -9.369 1.00 80.38 71 ASP A N 1
ATOM 551 C CA . ASP A 1 71 ? -12.254 -6.503 -8.748 1.00 80.38 71 ASP A CA 1
ATOM 552 C C . ASP A 1 71 ? -11.773 -5.489 -7.709 1.00 80.38 71 ASP A C 1
ATOM 554 O O . ASP A 1 71 ? -12.276 -4.367 -7.645 1.00 80.38 71 ASP A O 1
ATOM 558 N N . PHE A 1 72 ? -10.749 -5.848 -6.935 1.00 81.44 72 PHE A N 1
ATOM 559 C CA . PHE A 1 72 ? -10.120 -4.945 -5.979 1.00 81.44 72 PHE A CA 1
ATOM 560 C C . PHE A 1 72 ? -9.430 -3.774 -6.688 1.00 81.44 72 PHE A C 1
ATOM 562 O O . PHE A 1 72 ? -9.648 -2.616 -6.330 1.00 81.44 72 PHE A O 1
ATOM 569 N N . VAL A 1 73 ? -8.648 -4.066 -7.732 1.00 82.50 73 VAL A N 1
ATOM 570 C CA . VAL A 1 73 ? -7.973 -3.043 -8.546 1.00 82.50 73 VAL A CA 1
ATOM 571 C C . VAL A 1 73 ? -9.005 -2.114 -9.194 1.00 82.50 73 VAL A C 1
ATOM 573 O O . VAL A 1 73 ? -8.870 -0.895 -9.126 1.00 82.50 73 VAL A O 1
ATOM 576 N N . ARG A 1 74 ? -10.098 -2.667 -9.733 1.00 83.94 74 ARG A N 1
ATOM 577 C CA . ARG A 1 74 ? -11.201 -1.888 -10.311 1.00 83.94 74 ARG A CA 1
ATOM 578 C C . ARG A 1 74 ? -11.921 -1.024 -9.272 1.00 83.94 74 ARG A C 1
ATOM 580 O O . ARG A 1 74 ? -12.259 0.117 -9.570 1.00 83.94 74 ARG A O 1
ATOM 587 N N . ALA A 1 75 ? -12.142 -1.524 -8.057 1.00 83.75 75 ALA A N 1
ATOM 588 C CA . ALA A 1 75 ? -12.766 -0.747 -6.985 1.00 83.75 75 ALA A CA 1
ATOM 589 C C . ALA A 1 75 ? -11.907 0.461 -6.572 1.00 83.75 75 ALA A C 1
ATOM 591 O O . ALA A 1 75 ? -12.447 1.541 -6.312 1.00 83.75 75 ALA A O 1
ATOM 592 N N . LEU A 1 76 ? -10.579 0.303 -6.549 1.00 85.94 76 LEU A N 1
ATOM 593 C CA . LEU A 1 76 ? -9.645 1.408 -6.322 1.00 85.94 76 LEU A CA 1
ATOM 594 C C . LEU A 1 76 ? -9.618 2.388 -7.508 1.00 85.94 76 LEU A C 1
ATOM 596 O O . LEU A 1 76 ? -9.603 3.600 -7.296 1.00 85.94 76 LEU A O 1
ATOM 600 N N . ALA A 1 77 ? -9.660 1.885 -8.745 1.00 84.81 77 ALA A N 1
ATOM 601 C CA . ALA A 1 77 ? -9.694 2.703 -9.962 1.00 84.81 77 ALA A CA 1
ATOM 602 C C . ALA A 1 77 ? -10.928 3.598 -9.994 1.00 84.81 77 ALA A C 1
ATOM 604 O O . ALA A 1 77 ? -10.818 4.821 -10.051 1.00 84.81 77 ALA A O 1
ATOM 605 N N . ASN A 1 78 ? -12.100 2.994 -9.815 1.00 84.31 78 ASN A N 1
ATOM 606 C CA . ASN A 1 78 ? -13.372 3.705 -9.813 1.00 84.31 78 ASN A CA 1
ATOM 607 C C . ASN A 1 78 ? -13.452 4.755 -8.698 1.00 84.31 78 ASN A C 1
ATOM 609 O O . ASN A 1 78 ? -14.003 5.829 -8.913 1.00 84.31 78 ASN A O 1
ATOM 613 N N . GLY A 1 79 ? -12.906 4.463 -7.512 1.00 79.25 79 GLY A N 1
ATOM 614 C CA . GLY A 1 79 ? -12.953 5.398 -6.388 1.00 79.25 79 GLY A CA 1
ATOM 615 C C . GLY A 1 79 ? -11.982 6.579 -6.503 1.00 79.25 79 GLY A C 1
ATOM 616 O O . GLY A 1 79 ? -12.181 7.580 -5.822 1.00 79.25 79 GLY A O 1
ATOM 617 N N . SER A 1 80 ? -10.932 6.464 -7.321 1.00 81.38 80 SER A N 1
ATOM 618 C CA . SER A 1 80 ? -9.900 7.501 -7.468 1.00 81.38 80 SER A CA 1
ATOM 619 C C . SER A 1 80 ? -9.901 8.182 -8.836 1.00 81.38 80 SER A C 1
ATOM 621 O O . SER A 1 80 ? -9.251 9.210 -8.999 1.00 81.38 80 SER A O 1
ATOM 623 N N . GLY A 1 81 ? -10.638 7.640 -9.810 1.00 78.62 81 GLY A N 1
ATOM 624 C CA . GLY A 1 81 ? -10.679 8.140 -11.186 1.00 78.62 81 GLY A CA 1
ATOM 625 C C . GLY A 1 81 ? -9.415 7.836 -11.997 1.00 78.62 81 GLY A C 1
ATOM 626 O O . GLY A 1 81 ? -9.241 8.401 -13.072 1.00 78.62 81 GLY A O 1
ATOM 627 N N . ILE A 1 82 ? -8.532 6.973 -11.487 1.00 79.56 82 ILE A N 1
ATOM 628 C CA . ILE A 1 82 ? -7.291 6.552 -12.150 1.00 79.56 82 ILE A CA 1
ATOM 629 C C . ILE A 1 82 ? -7.580 5.363 -13.070 1.00 79.56 82 ILE A C 1
ATOM 631 O O . ILE A 1 82 ? -8.294 4.438 -12.680 1.00 79.56 82 ILE A O 1
ATOM 635 N N . ASP A 1 83 ? -6.984 5.354 -14.263 1.00 79.69 83 ASP A N 1
ATOM 636 C CA . ASP A 1 83 ? -7.065 4.218 -15.183 1.00 79.69 83 ASP A CA 1
ATOM 637 C C . ASP A 1 83 ? -6.302 2.997 -14.631 1.00 79.69 83 ASP A C 1
ATOM 639 O O . ASP A 1 83 ? -5.203 3.111 -14.086 1.00 79.69 83 ASP A O 1
ATOM 643 N N . ILE A 1 84 ? -6.881 1.805 -14.793 1.00 75.44 84 ILE A N 1
ATOM 644 C CA . ILE A 1 84 ? -6.304 0.528 -14.345 1.00 75.44 84 ILE A CA 1
ATOM 645 C C . ILE A 1 84 ? -4.912 0.303 -14.957 1.00 75.44 84 ILE A C 1
ATOM 647 O O . ILE A 1 84 ? -4.030 -0.233 -14.289 1.00 75.44 84 ILE A O 1
ATOM 651 N N . SER A 1 85 ? -4.701 0.738 -16.202 1.00 72.00 85 SER A N 1
ATOM 652 C CA . SER A 1 85 ? -3.415 0.627 -16.903 1.00 72.00 85 SER A CA 1
ATOM 653 C C . SER A 1 85 ? -2.284 1.411 -16.231 1.00 72.00 85 SER A C 1
ATOM 655 O O . SER A 1 85 ? -1.125 1.016 -16.325 1.00 72.00 85 SER A O 1
ATOM 657 N N . GLU A 1 86 ? -2.601 2.468 -15.483 1.00 74.44 86 GLU A N 1
ATOM 658 C CA . GLU A 1 86 ? -1.606 3.259 -14.761 1.00 74.44 86 GLU A CA 1
ATOM 659 C C . GLU A 1 86 ? -1.326 2.735 -13.345 1.00 74.44 86 GLU A C 1
ATOM 661 O O . GLU A 1 86 ? -0.503 3.309 -12.627 1.00 74.44 86 GLU A O 1
ATOM 666 N N . MET A 1 87 ? -2.013 1.675 -12.906 1.00 77.06 87 MET A N 1
ATOM 667 C CA . MET A 1 87 ? -1.901 1.147 -11.540 1.00 77.06 87 MET A CA 1
ATOM 668 C C . MET A 1 87 ? -0.692 0.249 -11.318 1.00 77.06 87 MET A C 1
ATOM 670 O O . MET A 1 87 ? -0.359 -0.065 -10.172 1.00 77.06 87 MET A O 1
ATOM 674 N N . GLU A 1 88 ? -0.028 -0.175 -12.387 1.00 78.50 88 GLU A N 1
ATOM 675 C CA . GLU A 1 88 ? 1.182 -0.971 -12.267 1.00 78.50 88 GLU A CA 1
ATOM 676 C C . GLU A 1 88 ? 2.278 -0.179 -11.548 1.00 78.50 88 GLU A C 1
ATOM 678 O O . GLU A 1 88 ? 2.522 0.991 -11.832 1.00 78.50 88 GLU A O 1
ATOM 683 N N . HIS A 1 89 ? 2.954 -0.831 -10.603 1.00 81.12 89 HIS A N 1
ATOM 684 C CA . HIS A 1 89 ? 4.011 -0.252 -9.769 1.00 81.12 89 HIS A CA 1
ATOM 685 C C . HIS A 1 89 ? 3.537 0.842 -8.798 1.00 81.12 89 HIS A C 1
ATOM 687 O O . HIS A 1 89 ? 4.369 1.477 -8.148 1.00 81.12 89 HIS A O 1
ATOM 693 N N . ARG A 1 90 ? 2.225 1.061 -8.636 1.00 87.19 90 ARG A N 1
ATOM 694 C CA . ARG A 1 90 ? 1.704 1.990 -7.624 1.00 87.19 90 ARG A CA 1
ATOM 695 C C . ARG A 1 90 ? 1.616 1.341 -6.248 1.00 87.19 90 ARG A C 1
ATOM 697 O O . ARG A 1 90 ? 1.382 0.139 -6.102 1.00 87.19 90 ARG A O 1
ATOM 704 N N . ILE A 1 91 ? 1.769 2.175 -5.225 1.00 89.25 91 ILE A N 1
ATOM 705 C CA . ILE A 1 91 ? 1.555 1.799 -3.829 1.00 89.25 91 ILE A CA 1
ATOM 706 C C . ILE A 1 91 ? 0.308 2.512 -3.329 1.00 89.25 91 ILE A C 1
ATOM 708 O O . ILE A 1 91 ? 0.161 3.721 -3.503 1.00 89.25 91 ILE A O 1
ATOM 712 N N . VAL A 1 92 ? -0.563 1.766 -2.663 1.00 90.44 92 VAL A N 1
ATOM 713 C CA . VAL A 1 92 ? -1.729 2.303 -1.972 1.00 90.44 92 VAL A CA 1
ATOM 714 C C . VAL A 1 92 ? -1.636 1.992 -0.484 1.00 90.44 92 VAL A C 1
ATOM 716 O O . VAL A 1 92 ? -1.333 0.870 -0.078 1.00 90.44 92 VAL A O 1
ATOM 719 N N . VAL A 1 93 ? -1.890 2.994 0.351 1.00 91.25 93 VAL A N 1
ATOM 720 C CA . VAL A 1 93 ? -2.049 2.819 1.793 1.00 91.25 93 VAL A CA 1
ATOM 721 C C . VAL A 1 93 ? -3.534 2.731 2.093 1.00 91.25 93 VAL A C 1
ATOM 723 O O . VAL A 1 93 ? -4.294 3.615 1.718 1.00 91.25 93 VAL A O 1
ATOM 726 N N . ILE A 1 94 ? -3.953 1.674 2.779 1.00 90.12 94 ILE A N 1
ATOM 727 C CA . ILE A 1 94 ? -5.355 1.361 3.048 1.00 90.12 94 ILE A CA 1
ATOM 728 C C . ILE A 1 94 ? -5.595 1.344 4.550 1.00 90.12 94 ILE A C 1
ATOM 730 O O . ILE A 1 94 ? -4.783 0.847 5.334 1.00 90.12 94 ILE A O 1
ATOM 734 N N . TRP A 1 95 ? -6.751 1.858 4.945 1.00 87.94 95 TRP A N 1
ATOM 735 C CA . TRP A 1 95 ? -7.325 1.665 6.260 1.00 87.94 95 TRP A CA 1
ATOM 736 C C . TRP A 1 95 ? -8.775 1.211 6.141 1.00 87.94 95 TRP A C 1
ATOM 738 O O . TRP A 1 95 ? -9.606 1.834 5.482 1.00 87.94 95 TRP A O 1
ATOM 748 N N . ARG A 1 96 ? -9.085 0.113 6.823 1.00 84.31 96 ARG A N 1
ATOM 749 C CA . ARG A 1 96 ? -10.397 -0.520 6.798 1.00 84.31 96 ARG A CA 1
ATOM 750 C C . ARG A 1 96 ? -11.127 -0.245 8.111 1.00 84.31 96 ARG A C 1
ATOM 752 O O . ARG A 1 96 ? -10.772 -0.812 9.145 1.00 84.31 96 ARG A O 1
ATOM 759 N N . ARG A 1 97 ? -12.134 0.635 8.069 1.00 76.50 97 ARG A N 1
ATOM 760 C CA . ARG A 1 97 ? -13.033 0.894 9.211 1.00 76.50 97 ARG A CA 1
ATOM 761 C C . ARG A 1 97 ? -14.167 -0.120 9.289 1.00 76.50 97 ARG A C 1
ATOM 763 O O . ARG A 1 97 ? -14.556 -0.501 10.387 1.00 76.50 97 ARG A O 1
ATOM 770 N N . GLU A 1 98 ? -14.666 -0.554 8.135 1.00 78.44 98 GLU A N 1
ATOM 771 C CA . GLU A 1 98 ? -15.776 -1.496 7.998 1.00 78.44 98 GLU A CA 1
ATOM 772 C C . GLU A 1 98 ? -15.375 -2.637 7.050 1.00 78.44 98 GLU A C 1
ATOM 774 O O . GLU A 1 98 ? -14.450 -2.473 6.252 1.00 78.44 98 GLU A O 1
ATOM 779 N N . PRO A 1 99 ? -16.051 -3.797 7.088 1.00 73.62 99 PRO A N 1
ATOM 780 C CA . PRO A 1 99 ? -15.700 -4.925 6.233 1.00 73.62 99 PRO A CA 1
ATOM 781 C C . PRO A 1 99 ? -15.689 -4.585 4.735 1.00 73.62 99 PRO A C 1
ATOM 783 O O . PRO A 1 99 ? -14.774 -4.993 4.026 1.00 73.62 99 PRO A O 1
ATOM 786 N N . THR A 1 100 ? -16.646 -3.807 4.251 1.00 74.75 100 THR A N 1
ATOM 787 C CA . THR A 1 100 ? -16.803 -3.512 2.817 1.00 74.75 100 THR A CA 1
ATOM 788 C C . THR A 1 100 ? -16.305 -2.125 2.427 1.00 74.75 100 THR A C 1
ATOM 790 O O . THR A 1 100 ? -16.125 -1.852 1.242 1.00 74.75 100 THR A O 1
ATOM 793 N N . ARG A 1 101 ? -16.054 -1.247 3.404 1.00 80.75 101 ARG A N 1
ATOM 794 C CA . ARG A 1 101 ? -15.707 0.159 3.180 1.00 80.75 101 ARG A CA 1
ATOM 795 C C . ARG A 1 101 ? -14.257 0.417 3.554 1.00 80.75 101 ARG A C 1
ATOM 797 O O . ARG A 1 101 ? -13.861 0.300 4.721 1.00 80.75 101 ARG A O 1
ATOM 804 N N . ILE A 1 102 ? -13.469 0.777 2.549 1.00 86.19 102 ILE A N 1
ATOM 805 C CA . ILE A 1 102 ? -12.049 1.062 2.713 1.00 86.19 102 ILE A CA 1
ATOM 806 C C . ILE A 1 102 ? -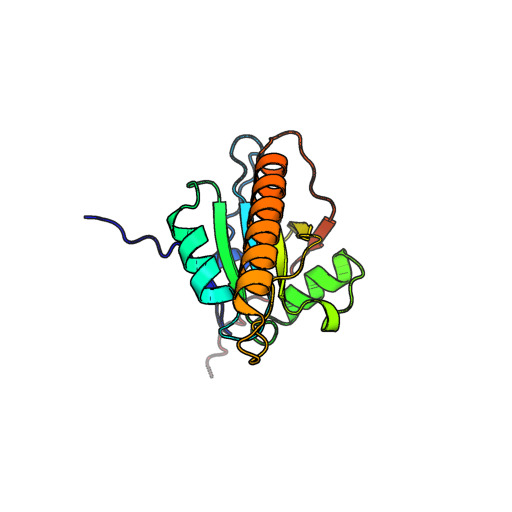11.771 2.525 2.415 1.00 86.19 102 ILE A C 1
ATOM 808 O O . ILE A 1 102 ? -12.245 3.088 1.430 1.00 86.19 102 ILE A O 1
ATOM 812 N N . GLN A 1 103 ? -10.972 3.129 3.281 1.00 88.81 103 GLN A N 1
ATOM 813 C CA . GLN A 1 103 ? -10.353 4.416 3.031 1.00 88.81 103 GLN A CA 1
ATOM 814 C C . GLN A 1 103 ? -8.941 4.154 2.540 1.00 88.81 103 GLN A C 1
ATOM 816 O O . GLN A 1 103 ? -8.271 3.243 3.036 1.00 88.81 103 GLN A O 1
ATOM 821 N N . TYR A 1 104 ? -8.493 4.911 1.551 1.00 90.31 104 TYR A N 1
ATOM 822 C CA . TYR A 1 104 ? -7.185 4.684 0.969 1.00 90.31 104 TYR A CA 1
ATOM 823 C C . TYR A 1 104 ? -6.569 5.957 0.416 1.00 90.31 104 TYR A C 1
ATOM 825 O O . TYR A 1 104 ? -7.235 6.961 0.163 1.00 90.31 104 TYR A O 1
ATOM 833 N N . GLU A 1 105 ? -5.257 5.901 0.253 1.00 92.19 105 GLU A N 1
ATOM 834 C CA . GLU A 1 105 ? -4.484 6.975 -0.331 1.00 92.19 105 GLU A CA 1
ATOM 835 C C . GLU A 1 105 ? -3.331 6.411 -1.149 1.00 92.19 105 GLU A C 1
ATOM 837 O O . GLU A 1 105 ? -2.626 5.497 -0.713 1.00 92.19 105 GLU A O 1
ATOM 842 N N . TRP A 1 106 ? -3.167 6.947 -2.352 1.00 90.06 106 TRP A N 1
ATOM 843 C CA . TRP A 1 106 ? -2.088 6.571 -3.249 1.00 90.06 106 TRP A CA 1
ATOM 844 C C . TRP A 1 106 ? -0.798 7.275 -2.852 1.00 90.06 106 TRP A C 1
ATOM 846 O O . TRP A 1 106 ? -0.807 8.444 -2.467 1.00 90.06 106 TRP A O 1
ATOM 856 N N . LEU A 1 107 ? 0.317 6.564 -2.979 1.00 89.38 107 LEU A N 1
ATOM 857 C CA . LEU A 1 107 ? 1.616 7.209 -3.036 1.00 89.38 107 LEU A CA 1
ATOM 858 C C . LEU A 1 107 ? 1.738 7.926 -4.387 1.00 89.38 107 LEU A C 1
ATOM 860 O O . LEU A 1 107 ? 1.378 7.360 -5.421 1.00 89.38 107 LEU A O 1
ATOM 864 N N . ASN A 1 108 ? 2.226 9.165 -4.377 1.00 85.69 108 ASN A N 1
ATOM 865 C CA . ASN A 1 108 ? 2.410 9.941 -5.606 1.00 85.69 108 ASN A CA 1
ATOM 866 C C . ASN A 1 108 ? 3.543 9.361 -6.463 1.00 85.69 108 ASN A C 1
ATOM 868 O O . ASN A 1 108 ? 3.528 9.465 -7.687 1.00 85.69 108 ASN A O 1
ATOM 872 N N . GLU A 1 109 ? 4.524 8.745 -5.811 1.00 85.44 109 GLU A N 1
ATOM 873 C CA . GLU A 1 109 ? 5.646 8.066 -6.429 1.00 85.44 109 GLU A CA 1
ATOM 874 C C . GLU A 1 109 ? 5.303 6.607 -6.775 1.00 85.44 109 GLU A C 1
ATOM 876 O O . GLU A 1 109 ? 4.714 5.864 -5.986 1.00 85.44 109 GLU A O 1
ATOM 881 N N . THR A 1 110 ? 5.727 6.168 -7.959 1.00 85.38 110 THR A N 1
ATOM 882 C CA . THR A 1 110 ? 5.684 4.760 -8.374 1.00 85.38 110 THR A CA 1
ATOM 883 C C . THR A 1 110 ? 6.942 4.032 -7.927 1.00 85.38 110 THR A C 1
ATOM 885 O O . THR A 1 110 ? 8.036 4.605 -7.943 1.00 85.38 110 THR A O 1
ATOM 888 N N . TRP A 1 111 ? 6.818 2.740 -7.635 1.00 83.62 111 TRP A N 1
ATOM 889 C CA . TRP A 1 111 ? 7.968 1.891 -7.367 1.00 83.62 111 TRP A CA 1
ATOM 890 C C . TRP A 1 111 ? 8.933 1.891 -8.565 1.00 83.62 111 TRP A C 1
ATOM 892 O O . TRP A 1 111 ? 8.486 1.669 -9.694 1.00 83.62 111 TRP A O 1
ATOM 902 N N . PRO A 1 112 ? 10.239 2.146 -8.371 1.00 81.31 112 PRO A N 1
ATOM 903 C CA . PRO A 1 112 ? 11.187 2.159 -9.477 1.00 81.31 112 PRO A CA 1
ATOM 904 C C . PRO A 1 112 ? 11.350 0.755 -10.069 1.00 81.31 112 PRO A C 1
ATOM 906 O O . PRO A 1 112 ? 11.388 -0.241 -9.349 1.00 81.31 112 PRO A O 1
ATOM 909 N N . THR A 1 113 ? 11.477 0.675 -11.389 1.00 74.19 113 THR A N 1
ATOM 910 C CA . THR A 1 113 ? 11.738 -0.567 -12.127 1.00 74.19 113 THR A CA 1
ATOM 911 C C . THR A 1 113 ? 13.218 -0.665 -12.478 1.00 74.19 113 THR A C 1
ATOM 913 O O . THR A 1 113 ? 13.788 0.311 -12.962 1.00 74.19 113 THR A O 1
ATOM 916 N N . CYS A 1 114 ? 13.837 -1.830 -12.270 1.00 63.38 114 CYS A N 1
ATOM 917 C CA . CYS A 1 114 ? 15.184 -2.095 -12.780 1.00 63.38 114 CYS A CA 1
ATOM 918 C C . CYS A 1 114 ? 15.132 -2.281 -14.302 1.00 63.38 114 CYS A C 1
ATOM 920 O O . CYS A 1 114 ? 14.730 -3.336 -14.790 1.00 63.38 114 CYS A O 1
ATOM 922 N N . THR A 1 115 ? 15.546 -1.267 -15.048 1.00 57.47 115 THR A N 1
ATOM 923 C CA . THR A 1 115 ? 15.958 -1.373 -16.452 1.00 57.47 115 THR A CA 1
ATOM 924 C C . THR A 1 115 ? 17.333 -2.049 -16.506 1.00 57.47 115 THR A C 1
ATOM 926 O O . THR A 1 115 ? 18.182 -1.830 -15.645 1.00 57.47 115 THR A O 1
ATOM 929 N N . SER A 1 116 ? 17.545 -2.950 -17.467 1.00 52.72 116 SER A N 1
ATOM 930 C CA . SER A 1 116 ? 18.691 -3.879 -17.538 1.00 52.72 116 SER A CA 1
ATOM 931 C C . SER A 1 116 ? 20.061 -3.237 -17.797 1.00 52.72 116 SER A C 1
ATOM 933 O O . SER A 1 116 ? 21.054 -3.951 -17.943 1.00 52.72 116 SER A O 1
ATOM 935 N N . ASP A 1 117 ? 20.146 -1.912 -17.846 1.00 49.59 117 ASP A N 1
ATOM 936 C CA . ASP A 1 117 ? 21.341 -1.216 -18.298 1.00 49.59 117 ASP A CA 1
ATOM 937 C C . ASP A 1 117 ? 22.201 -0.840 -17.084 1.00 49.59 117 ASP A C 1
ATOM 939 O O . ASP A 1 117 ? 21.872 0.034 -16.283 1.00 49.59 117 ASP A O 1
ATOM 943 N N . GLY A 1 118 ? 23.328 -1.541 -16.923 1.00 50.22 118 GLY A N 1
ATOM 944 C CA . GLY A 1 118 ? 24.193 -1.533 -15.730 1.00 50.22 118 GLY A CA 1
ATOM 945 C C . GLY A 1 118 ? 24.797 -0.186 -15.294 1.00 50.22 118 GLY A C 1
ATOM 946 O O . GLY A 1 118 ? 25.518 -0.151 -14.299 1.00 50.22 118 GLY A O 1
ATOM 947 N N . TYR A 1 119 ? 24.494 0.916 -15.987 1.00 48.03 119 TYR A N 1
ATOM 948 C CA . TYR A 1 119 ? 24.826 2.291 -15.590 1.00 48.03 119 TYR A CA 1
ATOM 949 C C . TYR A 1 119 ? 23.778 2.937 -14.657 1.00 48.03 119 TYR A C 1
ATOM 951 O O . TYR A 1 119 ? 24.042 3.997 -14.091 1.00 48.03 119 TYR A O 1
ATOM 959 N N . GLU A 1 120 ? 22.617 2.306 -14.442 1.00 59.69 120 GLU A N 1
ATOM 960 C CA . GLU A 1 120 ? 21.490 2.894 -13.698 1.00 59.69 120 GLU A CA 1
ATOM 961 C C . GLU A 1 120 ? 21.363 2.462 -12.225 1.00 59.69 120 GLU A C 1
ATOM 963 O O . GLU A 1 120 ? 20.437 2.895 -11.543 1.00 59.69 120 GLU A O 1
ATOM 968 N N . SER A 1 121 ? 22.280 1.660 -11.673 1.00 67.50 121 SER A N 1
ATOM 969 C CA . SER A 1 121 ? 22.116 1.107 -10.312 1.00 67.50 121 SER A CA 1
ATOM 970 C C . SER A 1 121 ? 22.074 2.176 -9.209 1.00 67.50 121 SER A C 1
ATOM 972 O O . SER A 1 121 ? 21.240 2.100 -8.306 1.00 67.50 121 SER A O 1
ATOM 974 N N . ALA A 1 122 ? 22.918 3.209 -9.298 1.00 74.94 122 ALA A N 1
ATOM 975 C CA . ALA A 1 122 ? 22.929 4.317 -8.341 1.00 74.94 122 ALA A CA 1
ATOM 976 C C . ALA A 1 122 ? 21.659 5.180 -8.447 1.00 74.94 122 ALA A C 1
ATOM 978 O O . ALA A 1 122 ? 21.092 5.574 -7.428 1.00 74.94 122 ALA A O 1
ATOM 979 N N . HIS A 1 123 ? 21.180 5.425 -9.670 1.00 79.12 123 HIS A N 1
ATOM 980 C CA . HIS A 1 123 ? 19.963 6.197 -9.920 1.00 79.12 123 HIS A CA 1
ATOM 981 C C . HIS A 1 123 ? 18.706 5.422 -9.493 1.00 79.12 123 HIS A C 1
ATOM 983 O O . HIS A 1 123 ? 17.825 5.979 -8.839 1.00 79.12 123 HIS A O 1
ATOM 989 N N . TYR A 1 124 ? 18.659 4.113 -9.761 1.00 80.88 124 TYR A N 1
ATOM 990 C CA . TYR A 1 124 ? 17.642 3.204 -9.238 1.00 80.88 124 TYR A CA 1
ATOM 991 C C . TYR A 1 124 ? 17.616 3.228 -7.708 1.00 80.88 124 TYR A C 1
ATOM 993 O O . TYR A 1 124 ? 16.558 3.438 -7.115 1.00 80.88 124 TYR A O 1
ATOM 1001 N N . GLN A 1 125 ? 18.779 3.087 -7.061 1.00 82.19 125 GLN A N 1
ATOM 1002 C CA . GLN A 1 125 ? 18.869 3.093 -5.603 1.00 82.19 125 GLN A CA 1
ATOM 1003 C C . GLN A 1 125 ? 18.423 4.434 -5.011 1.00 82.19 125 GLN A C 1
ATOM 1005 O O . GLN A 1 125 ? 17.743 4.457 -3.986 1.00 82.19 125 GLN A O 1
ATOM 1010 N N . GLN A 1 126 ? 18.770 5.550 -5.653 1.00 86.69 126 GLN A N 1
ATOM 1011 C CA . GLN A 1 126 ? 18.322 6.874 -5.234 1.00 86.69 126 GLN A CA 1
ATOM 1012 C C . GLN A 1 126 ? 16.798 7.001 -5.332 1.00 86.69 126 GLN A C 1
ATOM 1014 O O . GLN A 1 126 ? 16.155 7.320 -4.334 1.00 86.69 126 GLN A O 1
ATOM 1019 N N . ARG A 1 127 ? 16.203 6.647 -6.479 1.00 86.50 127 ARG A N 1
ATOM 1020 C CA . ARG A 1 127 ? 14.741 6.652 -6.664 1.00 86.50 127 ARG A CA 1
ATOM 1021 C C . ARG A 1 127 ? 14.029 5.737 -5.672 1.00 86.50 127 ARG A C 1
ATOM 1023 O O . ARG A 1 127 ? 12.961 6.077 -5.166 1.00 86.50 127 ARG A O 1
ATOM 1030 N N . LEU A 1 128 ? 14.620 4.583 -5.375 1.00 85.62 128 LEU A N 1
ATOM 1031 C CA . LEU A 1 128 ? 14.109 3.643 -4.385 1.00 85.62 128 LEU A CA 1
ATOM 1032 C C . LEU A 1 128 ? 14.124 4.254 -2.982 1.00 85.62 128 LEU A C 1
ATOM 1034 O O . LEU A 1 128 ? 13.129 4.168 -2.265 1.00 85.62 128 LEU A O 1
ATOM 1038 N N . ASN A 1 129 ? 15.223 4.901 -2.596 1.00 89.56 129 ASN A N 1
ATOM 1039 C CA . ASN A 1 129 ? 15.338 5.583 -1.310 1.00 89.56 129 ASN A CA 1
ATOM 1040 C C . ASN A 1 129 ? 14.332 6.739 -1.188 1.00 89.56 129 ASN A C 1
ATOM 1042 O O . ASN A 1 129 ? 13.693 6.880 -0.144 1.00 89.56 129 ASN A O 1
ATOM 1046 N N . ASP A 1 130 ? 14.141 7.517 -2.255 1.00 90.88 130 ASP A N 1
ATOM 1047 C CA . ASP A 1 130 ? 13.160 8.605 -2.300 1.00 90.88 130 ASP A CA 1
ATOM 1048 C C . ASP A 1 130 ? 11.729 8.069 -2.157 1.00 90.88 130 ASP A C 1
ATOM 1050 O O . ASP A 1 130 ? 10.969 8.553 -1.317 1.00 90.88 130 ASP A O 1
ATOM 1054 N N . THR A 1 131 ? 11.395 6.992 -2.878 1.00 89.56 131 THR A N 1
ATOM 1055 C CA . THR A 1 131 ? 10.089 6.313 -2.785 1.00 89.56 131 THR A CA 1
ATOM 1056 C C . THR A 1 131 ? 9.844 5.771 -1.373 1.00 89.56 131 THR A C 1
ATOM 1058 O O . THR A 1 131 ? 8.769 5.967 -0.805 1.00 89.56 131 THR A O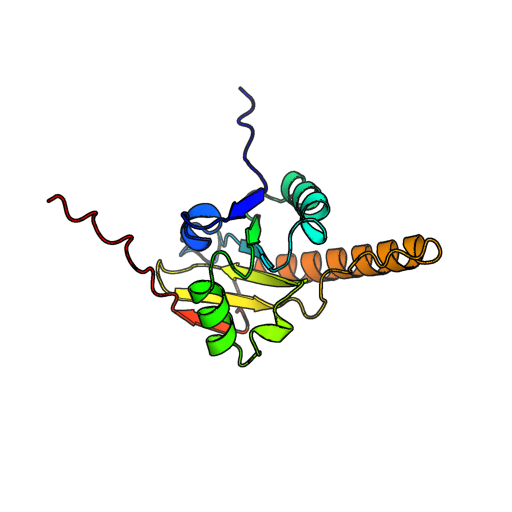 1
ATOM 1061 N N . LYS A 1 132 ? 10.852 5.138 -0.754 1.00 89.44 132 LYS A N 1
ATOM 1062 C CA . LYS A 1 132 ? 10.778 4.647 0.635 1.00 89.44 132 LYS A CA 1
ATOM 1063 C C . LYS A 1 132 ? 10.530 5.785 1.624 1.00 89.44 132 LYS A C 1
ATOM 1065 O O . LYS A 1 132 ? 9.704 5.648 2.525 1.00 89.44 132 LYS A O 1
ATOM 1070 N N . ARG A 1 133 ? 11.215 6.917 1.454 1.00 91.50 133 ARG A N 1
ATOM 1071 C CA . ARG A 1 133 ? 11.049 8.099 2.308 1.00 91.50 133 ARG A CA 1
ATOM 1072 C C . ARG A 1 133 ? 9.668 8.733 2.140 1.00 91.50 133 ARG A C 1
ATOM 1074 O O . ARG A 1 133 ? 9.057 9.121 3.135 1.00 91.50 133 ARG A O 1
ATOM 1081 N N . ALA A 1 134 ? 9.172 8.836 0.910 1.00 91.69 134 ALA A N 1
ATOM 1082 C CA . ALA A 1 134 ? 7.831 9.336 0.634 1.00 91.69 134 ALA A CA 1
ATOM 1083 C C . ALA A 1 134 ? 6.760 8.439 1.275 1.00 91.69 134 ALA A C 1
ATOM 1085 O O . ALA A 1 134 ? 5.865 8.935 1.965 1.00 91.69 134 ALA A O 1
ATOM 1086 N N . LEU A 1 135 ? 6.919 7.118 1.152 1.00 90.94 135 LEU A N 1
ATOM 1087 C CA . LEU A 1 135 ? 6.044 6.133 1.780 1.00 90.94 135 LEU A CA 1
ATOM 1088 C C . LEU A 1 135 ? 6.041 6.253 3.312 1.00 90.94 135 LEU A C 1
ATOM 1090 O O . LEU A 1 135 ? 4.972 6.307 3.919 1.00 90.94 135 LEU A O 1
ATOM 1094 N N . ASP A 1 136 ? 7.212 6.348 3.943 1.00 91.12 136 ASP A N 1
ATOM 1095 C CA . ASP A 1 136 ? 7.331 6.513 5.397 1.00 91.12 136 ASP A CA 1
ATOM 1096 C C . ASP A 1 136 ? 6.663 7.811 5.889 1.00 91.12 136 ASP A C 1
ATOM 1098 O O . ASP A 1 136 ? 5.919 7.803 6.874 1.00 91.12 136 ASP A O 1
ATOM 1102 N N . ASN A 1 137 ? 6.839 8.920 5.166 1.00 91.88 137 ASN A N 1
ATOM 1103 C CA . ASN A 1 137 ? 6.165 10.182 5.479 1.00 91.88 137 ASN A CA 1
ATOM 1104 C C . ASN A 1 137 ? 4.638 10.064 5.368 1.00 91.88 137 ASN A C 1
ATOM 1106 O O . ASN A 1 137 ? 3.915 10.547 6.249 1.00 91.88 137 ASN A O 1
ATOM 1110 N N . LEU A 1 138 ? 4.147 9.400 4.318 1.00 91.50 138 LEU A N 1
ATOM 1111 C CA . LEU A 1 138 ? 2.723 9.150 4.112 1.00 91.50 138 LEU A CA 1
ATOM 1112 C C . LEU A 1 138 ? 2.145 8.306 5.257 1.00 91.50 138 LEU A C 1
ATOM 1114 O O . LEU A 1 138 ? 1.146 8.691 5.864 1.00 91.50 138 LEU A O 1
ATOM 1118 N N . ILE A 1 139 ? 2.815 7.213 5.629 1.00 90.75 139 ILE A N 1
ATOM 1119 C CA . ILE A 1 139 ? 2.424 6.347 6.751 1.00 90.75 139 ILE A CA 1
ATOM 1120 C C . ILE A 1 139 ? 2.401 7.130 8.066 1.00 90.75 139 ILE A C 1
ATOM 1122 O O . ILE A 1 139 ? 1.411 7.079 8.798 1.00 90.75 139 ILE A O 1
ATOM 1126 N N . LYS A 1 140 ? 3.466 7.878 8.382 1.00 90.25 140 LYS A N 1
ATOM 1127 C CA . LYS A 1 140 ? 3.565 8.672 9.618 1.00 90.25 140 LYS A CA 1
ATOM 1128 C C . LYS A 1 140 ? 2.438 9.689 9.737 1.00 90.25 140 LYS A C 1
ATOM 1130 O O . LYS A 1 140 ? 1.914 9.896 10.832 1.00 90.25 140 LYS A O 1
ATOM 1135 N N . ARG A 1 141 ? 2.052 10.314 8.623 1.00 91.81 141 ARG A N 1
ATOM 1136 C CA . ARG A 1 141 ? 0.909 11.229 8.571 1.00 91.81 141 ARG A CA 1
ATOM 1137 C C . ARG A 1 141 ? -0.402 10.479 8.811 1.00 91.81 141 ARG A C 1
ATOM 1139 O O . ARG A 1 141 ? -1.152 10.855 9.705 1.00 91.81 141 ARG A O 1
ATOM 1146 N N . LEU A 1 142 ? -0.628 9.378 8.099 1.00 88.75 142 LEU A N 1
ATOM 1147 C CA . LEU A 1 142 ? -1.866 8.595 8.163 1.00 88.75 142 LEU A CA 1
ATOM 1148 C C . LEU A 1 142 ? -2.068 7.845 9.488 1.00 88.75 142 LEU A C 1
ATOM 1150 O O . LEU A 1 142 ? -3.203 7.554 9.865 1.00 88.75 142 LEU A O 1
ATOM 1154 N N . LEU A 1 143 ? -1.001 7.551 10.235 1.00 86.56 143 LEU A N 1
ATOM 1155 C CA . LEU A 1 143 ? -1.094 6.965 11.576 1.00 86.56 143 LEU A CA 1
ATOM 1156 C C . LEU A 1 143 ? -1.636 7.945 12.628 1.00 86.56 143 LEU A C 1
ATOM 1158 O O . LEU A 1 143 ? -2.021 7.497 13.718 1.00 86.56 143 LEU A O 1
ATOM 1162 N N . LYS A 1 144 ? -1.681 9.252 12.326 1.00 87.00 144 LYS A N 1
ATOM 1163 C CA . LYS A 1 144 ? -2.283 10.260 13.202 1.00 87.00 144 LYS A CA 1
ATOM 1164 C C . LYS A 1 144 ? -3.808 10.066 13.241 1.00 87.00 144 LYS A C 1
ATOM 1166 O O . LYS A 1 144 ? -4.433 9.991 12.185 1.00 87.00 144 LYS A O 1
ATOM 1171 N N . PRO A 1 145 ? -4.439 10.020 14.429 1.00 79.56 145 PRO A N 1
ATOM 1172 C CA . PRO A 1 145 ? -5.876 9.744 14.548 1.00 79.56 145 PRO A CA 1
ATOM 1173 C C . PRO A 1 145 ? -6.789 10.771 13.868 1.00 79.56 145 PRO A C 1
ATOM 1175 O O . PRO A 1 145 ? -7.911 10.435 13.502 1.00 79.56 145 PRO A O 1
ATOM 1178 N N . THR A 1 146 ? -6.324 12.014 13.734 1.00 79.56 146 THR A N 1
ATOM 1179 C CA . THR A 1 146 ? -7.067 13.131 13.135 1.00 79.56 146 THR A CA 1
ATOM 1180 C C . THR A 1 146 ? -6.961 13.177 11.614 1.00 79.56 146 THR A C 1
ATOM 1182 O O . THR A 1 146 ? -7.692 13.934 10.985 1.00 79.56 146 THR A O 1
ATOM 1185 N N . GLU A 1 147 ? -6.050 12.402 11.021 1.00 84.75 147 GLU A N 1
ATOM 1186 C CA . GLU A 1 147 ? -5.795 12.460 9.587 1.00 84.75 147 GLU A CA 1
ATOM 1187 C C . GLU A 1 147 ? -6.858 11.687 8.802 1.00 84.75 147 GLU A C 1
ATOM 1189 O O . GLU A 1 147 ? -7.123 10.506 9.064 1.00 84.75 147 GLU A O 1
ATOM 1194 N N . MET A 1 148 ? -7.426 12.335 7.789 1.00 82.88 148 MET A N 1
ATOM 1195 C CA . MET A 1 148 ? -8.339 11.710 6.836 1.00 82.88 148 MET A CA 1
ATOM 1196 C C . MET A 1 148 ? -7.563 11.232 5.606 1.00 82.88 148 MET A C 1
ATOM 1198 O O . MET A 1 148 ? -6.632 11.894 5.162 1.00 82.88 148 MET A O 1
ATOM 1202 N N . MET A 1 149 ? -7.937 10.065 5.080 1.00 85.12 149 MET A N 1
ATOM 1203 C CA . MET A 1 149 ? -7.437 9.591 3.786 1.00 85.12 149 MET A CA 1
ATOM 1204 C C . MET A 1 149 ? -8.164 10.307 2.653 1.00 85.12 149 MET A C 1
ATOM 1206 O O . MET A 1 149 ? -9.331 10.666 2.804 1.00 85.12 149 MET A O 1
ATOM 1210 N N . ALA A 1 150 ? -7.470 10.487 1.531 1.00 86.75 150 ALA A N 1
ATOM 1211 C CA . ALA A 1 150 ? -7.989 11.229 0.386 1.00 86.75 150 ALA A CA 1
ATOM 1212 C C . ALA A 1 150 ? -9.189 10.552 -0.297 1.00 86.75 150 ALA A C 1
ATOM 1214 O O . ALA A 1 150 ? -10.091 11.247 -0.761 1.00 86.75 150 ALA A O 1
ATOM 1215 N N . TYR A 1 151 ? -9.214 9.216 -0.346 1.00 88.12 151 TYR A N 1
ATOM 1216 C CA . TYR A 1 151 ? -10.220 8.466 -1.092 1.00 88.12 151 TYR A CA 1
ATOM 1217 C C . TYR A 1 151 ? -10.935 7.434 -0.229 1.00 88.12 151 TYR A C 1
ATOM 1219 O O . TYR A 1 151 ? -10.427 6.943 0.785 1.00 88.12 151 TYR A O 1
ATOM 1227 N N . GLU A 1 152 ? -12.126 7.062 -0.683 1.00 87.00 152 GLU A N 1
ATOM 1228 C CA . GLU A 1 152 ? -12.928 6.007 -0.093 1.00 87.00 152 GLU A CA 1
ATOM 1229 C C . GLU A 1 152 ? -13.593 5.192 -1.199 1.00 87.00 152 GLU A C 1
ATOM 1231 O O . GLU A 1 152 ? -14.046 5.738 -2.202 1.00 87.00 152 GLU A O 1
ATOM 1236 N N . THR A 1 153 ? -13.622 3.872 -1.042 1.00 85.06 153 THR A N 1
ATOM 1237 C CA . THR A 1 153 ? -14.311 2.984 -1.977 1.00 85.06 153 THR A CA 1
ATOM 1238 C C . THR A 1 153 ? -14.969 1.828 -1.240 1.00 85.06 153 THR A C 1
ATOM 1240 O O . THR A 1 153 ? -14.605 1.482 -0.110 1.00 85.06 153 THR A O 1
ATOM 1243 N N . HIS A 1 154 ? -15.959 1.237 -1.900 1.00 81.94 154 HIS A N 1
ATOM 1244 C CA . HIS A 1 154 ? -16.622 0.030 -1.445 1.00 81.94 154 HIS A CA 1
ATOM 1245 C C . HIS A 1 154 ? -16.097 -1.148 -2.253 1.00 81.94 154 HIS A C 1
ATOM 1247 O O . HIS A 1 154 ? -16.225 -1.184 -3.475 1.00 81.94 154 HIS A O 1
ATOM 1253 N N . VAL A 1 155 ? -15.516 -2.120 -1.559 1.00 73.19 155 VAL A N 1
ATOM 1254 C CA . VAL A 1 155 ? -15.098 -3.380 -2.167 1.00 73.19 155 VAL A CA 1
ATOM 1255 C C . VAL A 1 155 ? -16.208 -4.384 -1.904 1.00 73.19 155 VAL A C 1
ATOM 1257 O O . VAL A 1 155 ? -16.473 -4.737 -0.753 1.00 73.19 155 VAL A O 1
ATOM 1260 N N . GLN A 1 156 ? -16.883 -4.818 -2.969 1.00 65.50 156 GLN A N 1
ATOM 1261 C CA . GLN A 1 156 ? -17.781 -5.962 -2.878 1.00 65.50 156 GLN A CA 1
ATOM 1262 C C . GLN A 1 156 ? -16.915 -7.194 -2.635 1.00 65.50 156 GLN A C 1
ATOM 1264 O O . GLN A 1 156 ? -16.138 -7.602 -3.496 1.00 65.50 156 GLN A O 1
ATOM 1269 N N . VAL A 1 157 ? -17.010 -7.753 -1.431 1.00 55.59 157 VAL A N 1
ATOM 1270 C CA . VAL A 1 157 ? -16.538 -9.111 -1.186 1.00 55.59 157 VAL A CA 1
ATOM 1271 C C . VAL A 1 157 ? -17.562 -9.980 -1.896 1.00 55.59 157 VAL A C 1
ATOM 1273 O O . VAL A 1 157 ? -18.644 -10.204 -1.364 1.00 55.59 157 VAL A O 1
ATOM 1276 N N . TYR A 1 158 ? -17.295 -10.367 -3.143 1.00 48.75 158 TYR A N 1
ATOM 1277 C CA . TYR A 1 158 ? -18.026 -11.495 -3.696 1.00 48.75 158 TYR A CA 1
ATOM 1278 C C . TYR A 1 158 ? -17.662 -12.666 -2.797 1.00 48.75 158 TYR A C 1
ATOM 1280 O O . TYR A 1 158 ? -16.512 -13.113 -2.794 1.00 48.75 158 TYR A O 1
ATOM 1288 N N . ASP A 1 159 ? -18.618 -13.072 -1.961 1.00 36.44 159 ASP A N 1
ATOM 1289 C CA . ASP A 1 159 ? -18.579 -14.350 -1.279 1.00 36.44 159 ASP A CA 1
ATOM 1290 C C . ASP A 1 159 ? -18.085 -15.370 -2.296 1.00 36.44 159 ASP A C 1
ATOM 1292 O O . ASP A 1 159 ? -18.614 -15.472 -3.409 1.00 36.44 159 ASP A O 1
ATOM 1296 N N . VAL A 1 160 ? -17.025 -16.083 -1.929 1.00 40.78 160 VAL A N 1
ATOM 1297 C CA . VAL A 1 160 ? -16.653 -17.320 -2.596 1.00 40.78 160 VAL A CA 1
ATOM 1298 C C . VAL A 1 160 ? -17.946 -18.123 -2.649 1.00 40.78 160 VAL A C 1
ATOM 1300 O O . VAL A 1 160 ? -18.448 -18.542 -1.605 1.00 40.78 160 VAL A O 1
ATOM 1303 N N . PHE A 1 161 ? -18.551 -18.215 -3.837 1.00 34.62 161 PHE A N 1
ATOM 1304 C CA . PHE A 1 161 ? -19.812 -18.917 -4.020 1.00 34.62 161 PHE A CA 1
ATOM 1305 C C . PHE A 1 161 ? -19.681 -20.277 -3.326 1.00 34.62 161 PHE A C 1
ATOM 1307 O O . PHE A 1 161 ? -18.665 -20.954 -3.534 1.00 34.62 161 PHE A O 1
ATOM 1314 N N . PRO A 1 162 ? -20.651 -20.682 -2.485 1.00 40.97 162 PRO A N 1
ATOM 1315 C CA . PRO A 1 162 ? -20.628 -22.009 -1.904 1.00 40.97 162 PRO A CA 1
ATOM 1316 C C . PRO A 1 162 ? -20.565 -22.980 -3.076 1.00 40.97 162 PRO A C 1
ATOM 1318 O O . PRO A 1 162 ? -21.408 -22.923 -3.973 1.00 40.97 162 PRO A O 1
ATOM 1321 N N . PHE A 1 163 ? -19.519 -23.807 -3.104 1.00 35.56 163 PHE A N 1
ATOM 1322 C CA . PHE A 1 163 ? -19.403 -24.912 -4.042 1.00 35.56 163 PHE A CA 1
ATOM 1323 C C . PHE A 1 163 ? -20.752 -25.630 -4.081 1.00 35.56 163 PHE A C 1
ATOM 1325 O O . PHE A 1 163 ? -21.169 -26.239 -3.093 1.00 35.56 163 PHE A O 1
ATOM 1332 N N . ILE A 1 164 ? -21.450 -25.503 -5.211 1.00 43.56 164 ILE A N 1
ATOM 1333 C CA . ILE A 1 164 ? -22.645 -26.281 -5.505 1.00 43.56 164 ILE A CA 1
ATOM 1334 C C . ILE A 1 164 ? -22.186 -27.735 -5.472 1.00 43.56 164 ILE A C 1
ATOM 1336 O O . ILE A 1 164 ? -21.413 -28.177 -6.321 1.00 43.56 164 ILE A O 1
ATOM 1340 N N . THR A 1 165 ? -22.609 -28.446 -4.435 1.00 39.62 165 THR A N 1
ATOM 1341 C CA . THR A 1 165 ? -22.499 -29.897 -4.359 1.00 39.62 165 THR A CA 1
ATOM 1342 C C . THR A 1 165 ? -23.570 -30.447 -5.296 1.00 39.62 165 THR A C 1
ATOM 1344 O O . THR A 1 165 ? -24.757 -30.208 -5.070 1.00 39.62 165 THR A O 1
ATOM 1347 N N . TYR A 1 166 ? -23.139 -31.091 -6.381 1.00 45.78 166 TYR A N 1
ATOM 1348 C CA . TYR A 1 166 ? -23.975 -31.987 -7.184 1.00 45.78 166 TYR A CA 1
ATOM 1349 C C . TYR A 1 166 ? -23.926 -33.392 -6.591 1.00 45.78 166 TYR A C 1
ATOM 1351 O O . TYR A 1 166 ? -22.826 -33.786 -6.134 1.00 45.78 166 TYR A O 1
#

Secondary structure (DSSP, 8-state):
-------EEEE-TTS-HHHHH------GGG--EEEEEESSTTSSHHHHHHHHHT--TTEEEEEE-TTT-HHHHHHHHHHHT--GGGGTT-EEEEEESSSSEEEEEE-SSPPPP--S-TT-HHHHHHHHHHHHHHHHHHHHHHTSTTPPPSEEEE------------